Protein AF-A0A524MRA2-F1 (afdb_monomer)

Structure (mmCIF, N/CA/C/O backbone):
data_AF-A0A524MRA2-F1
#
_entry.id   AF-A0A524MRA2-F1
#
loop_
_atom_site.group_PDB
_atom_site.id
_atom_site.type_symbol
_atom_site.label_atom_id
_atom_site.label_alt_id
_atom_site.label_comp_id
_atom_site.label_asym_id
_atom_site.label_entity_id
_atom_site.label_seq_id
_atom_site.pdbx_PDB_ins_code
_atom_site.Cartn_x
_atom_site.Cartn_y
_atom_site.Cartn_z
_atom_site.occupancy
_atom_site.B_iso_or_equiv
_atom_site.auth_seq_id
_atom_site.auth_comp_id
_atom_site.auth_asym_id
_atom_site.auth_atom_id
_atom_site.pdbx_PDB_model_num
ATOM 1 N N . MET A 1 1 ? -17.775 0.409 10.096 1.00 54.44 1 MET A N 1
ATOM 2 C CA . MET A 1 1 ? -17.932 1.743 9.448 1.00 54.44 1 MET A CA 1
ATOM 3 C C . MET A 1 1 ? -16.533 2.263 9.123 1.00 54.44 1 MET A C 1
ATOM 5 O O . MET A 1 1 ? -15.706 2.247 10.023 1.00 54.44 1 MET A O 1
ATOM 9 N N . ILE A 1 2 ? -16.221 2.644 7.875 1.00 59.78 2 ILE A N 1
ATOM 10 C CA . ILE A 1 2 ? -14.868 3.127 7.511 1.00 59.78 2 ILE A CA 1
ATOM 11 C C . ILE A 1 2 ? -14.613 4.472 8.190 1.00 59.78 2 ILE A C 1
ATOM 13 O O . ILE A 1 2 ? -15.334 5.441 7.945 1.00 59.78 2 ILE A O 1
ATOM 17 N N . ARG A 1 3 ? -13.581 4.542 9.037 1.00 59.41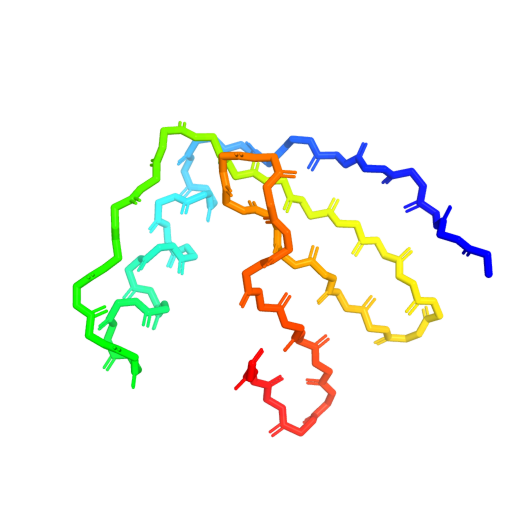 3 ARG A N 1
ATOM 18 C CA . ARG A 1 3 ? -13.088 5.805 9.580 1.00 59.41 3 ARG A CA 1
ATOM 19 C C . ARG A 1 3 ? -12.217 6.466 8.509 1.00 59.41 3 ARG A C 1
ATOM 21 O O . ARG A 1 3 ? -11.233 5.899 8.054 1.00 59.41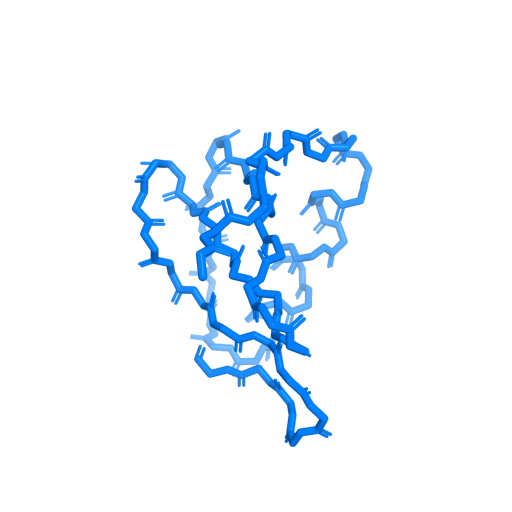 3 ARG A O 1
ATOM 28 N N . ARG A 1 4 ? -12.666 7.654 8.085 1.00 68.88 4 ARG A N 1
ATOM 29 C CA . ARG A 1 4 ? -11.974 8.727 7.340 1.00 68.88 4 ARG A CA 1
ATOM 30 C C . ARG A 1 4 ? -10.710 8.307 6.565 1.00 68.88 4 ARG A C 1
ATOM 32 O O . ARG A 1 4 ? -9.661 8.088 7.160 1.00 68.88 4 ARG A O 1
ATOM 39 N N . ARG A 1 5 ? -10.782 8.331 5.228 1.00 75.50 5 ARG A N 1
ATOM 40 C CA . ARG A 1 5 ? -9.595 8.253 4.357 1.00 75.50 5 ARG A CA 1
ATOM 41 C C . ARG A 1 5 ? -8.658 9.423 4.649 1.00 75.50 5 ARG A C 1
ATOM 43 O O . ARG A 1 5 ? -9.107 10.570 4.706 1.00 75.50 5 ARG A O 1
ATOM 50 N N . GLN A 1 6 ? -7.374 9.133 4.817 1.00 81.12 6 GLN A N 1
ATOM 51 C CA . GLN A 1 6 ? -6.330 10.144 4.910 1.00 81.12 6 GLN A CA 1
ATOM 52 C C . GLN A 1 6 ? -5.261 9.889 3.857 1.00 81.12 6 GLN A C 1
ATOM 54 O O . GLN A 1 6 ? -4.730 8.785 3.723 1.00 81.12 6 GLN A O 1
ATOM 59 N N . THR A 1 7 ? -4.925 10.943 3.123 1.00 81.62 7 THR A N 1
ATOM 60 C CA . THR A 1 7 ? -3.728 10.961 2.292 1.00 81.62 7 THR A CA 1
ATOM 61 C C . THR A 1 7 ? -2.510 11.012 3.208 1.00 81.62 7 THR A C 1
ATOM 63 O O . THR A 1 7 ? -2.405 11.880 4.077 1.00 81.62 7 THR A O 1
ATOM 66 N N . ILE A 1 8 ? -1.596 10.066 3.031 1.00 82.56 8 ILE A N 1
ATOM 67 C CA . ILE A 1 8 ? -0.365 9.990 3.820 1.00 82.56 8 ILE A CA 1
ATOM 68 C C . ILE A 1 8 ? 0.709 10.927 3.262 1.00 82.56 8 ILE A C 1
ATOM 70 O O . ILE A 1 8 ? 0.698 11.303 2.088 1.00 82.56 8 ILE A O 1
ATOM 74 N N . LYS A 1 9 ? 1.661 11.327 4.114 1.00 83.88 9 LYS A N 1
ATOM 75 C CA . LYS A 1 9 ? 2.770 12.192 3.697 1.00 83.88 9 LYS A CA 1
ATOM 76 C C . LYS A 1 9 ? 3.613 11.480 2.641 1.00 83.88 9 LYS A C 1
ATOM 78 O O . LYS A 1 9 ? 3.844 10.279 2.722 1.00 83.88 9 LYS A O 1
ATOM 83 N N . ARG A 1 10 ? 4.162 12.245 1.693 1.00 81.25 10 ARG A N 1
ATOM 84 C CA . ARG A 1 10 ? 4.943 11.722 0.556 1.00 81.25 10 ARG A CA 1
ATOM 85 C C . ARG A 1 10 ? 6.086 10.780 0.960 1.00 81.25 10 ARG A C 1
ATOM 87 O O . ARG A 1 10 ? 6.360 9.822 0.248 1.00 81.25 10 ARG A O 1
ATOM 94 N N . LYS A 1 11 ? 6.749 11.050 2.091 1.00 84.81 11 LYS A N 1
ATOM 95 C CA . LYS A 1 11 ? 7.819 10.191 2.623 1.00 84.81 11 LYS A CA 1
ATOM 96 C C . LYS A 1 11 ? 7.276 8.826 3.055 1.00 84.81 11 LYS A C 1
ATOM 98 O O . LYS A 1 11 ? 7.808 7.810 2.631 1.00 84.81 11 LYS A O 1
ATOM 103 N N . ASP A 1 12 ? 6.201 8.824 3.838 1.00 84.94 12 ASP A N 1
ATOM 104 C CA . ASP A 1 12 ? 5.574 7.605 4.357 1.00 84.94 12 ASP A CA 1
ATOM 105 C C . ASP A 1 12 ? 4.942 6.786 3.222 1.00 84.94 12 ASP A C 1
ATOM 107 O O . ASP A 1 12 ? 5.043 5.564 3.206 1.00 84.94 12 ASP A O 1
ATOM 111 N N . ALA A 1 13 ? 4.370 7.469 2.226 1.00 85.38 13 ALA A N 1
ATOM 112 C CA . ALA A 1 13 ? 3.856 6.863 1.001 1.00 85.38 13 ALA A CA 1
ATOM 113 C C . ALA A 1 13 ? 4.939 6.104 0.225 1.00 85.38 13 ALA A C 1
ATOM 115 O O . ALA A 1 13 ? 4.717 4.975 -0.201 1.00 85.38 13 ALA A O 1
ATOM 116 N N . ARG A 1 14 ? 6.124 6.704 0.075 1.00 87.00 14 ARG A N 1
ATOM 117 C CA . ARG A 1 14 ? 7.235 6.068 -0.635 1.00 87.00 14 ARG A CA 1
ATOM 118 C C . ARG A 1 14 ? 7.758 4.844 0.109 1.00 87.00 14 ARG A C 1
ATOM 120 O O . ARG A 1 14 ? 7.891 3.797 -0.505 1.00 87.00 14 ARG A O 1
ATOM 127 N N . SER A 1 15 ? 7.951 4.946 1.425 1.00 89.50 15 SER A N 1
ATOM 128 C CA . SER A 1 15 ? 8.344 3.791 2.239 1.00 89.50 15 SER A CA 1
ATOM 129 C C . SER A 1 15 ? 7.329 2.647 2.155 1.00 89.50 15 SER A C 1
ATOM 131 O O . SER A 1 15 ? 7.721 1.486 2.103 1.00 89.50 15 SER A O 1
ATOM 133 N N . LEU A 1 16 ? 6.029 2.965 2.123 1.00 87.56 16 LEU A N 1
ATOM 134 C CA . LEU A 1 16 ? 4.976 1.964 1.965 1.00 87.56 16 LEU A CA 1
ATOM 135 C C . LEU A 1 16 ? 5.023 1.309 0.575 1.00 87.56 16 LEU A C 1
ATOM 137 O O . LEU A 1 16 ? 4.916 0.092 0.488 1.00 87.56 16 LEU A O 1
ATOM 141 N N . LEU A 1 17 ? 5.212 2.085 -0.499 1.00 88.62 17 LEU A N 1
ATOM 142 C CA . LEU A 1 17 ? 5.386 1.538 -1.852 1.00 88.62 17 LEU A CA 1
ATOM 143 C C . LEU A 1 17 ? 6.606 0.637 -1.960 1.00 88.62 17 LEU A C 1
ATOM 145 O O . LEU A 1 17 ? 6.505 -0.414 -2.583 1.00 88.62 17 LEU A O 1
ATOM 149 N N . ASP A 1 18 ? 7.727 1.026 -1.358 1.00 89.94 18 ASP A N 1
ATOM 150 C CA . ASP A 1 18 ? 8.949 0.224 -1.368 1.00 89.94 18 ASP A CA 1
ATOM 151 C C . ASP A 1 18 ? 8.729 -1.100 -0.605 1.00 89.94 18 ASP A C 1
ATOM 153 O O . ASP A 1 18 ? 9.100 -2.167 -1.097 1.00 89.94 18 ASP A O 1
ATOM 157 N N . GLU A 1 19 ? 8.052 -1.061 0.555 1.00 89.69 19 GLU A N 1
ATOM 158 C CA . GLU A 1 19 ? 7.678 -2.263 1.322 1.00 89.69 19 GLU A CA 1
ATOM 159 C C . GLU A 1 19 ? 6.766 -3.194 0.507 1.00 89.69 19 GLU A C 1
ATOM 161 O O . GLU A 1 19 ? 7.014 -4.399 0.424 1.00 89.69 19 GLU A O 1
ATOM 166 N N . LEU A 1 20 ? 5.708 -2.641 -0.093 1.00 89.19 20 LEU A N 1
ATOM 167 C CA . LEU A 1 20 ? 4.753 -3.400 -0.899 1.00 89.19 20 LEU A CA 1
ATOM 168 C C . LEU A 1 20 ? 5.422 -3.960 -2.155 1.00 89.19 20 LEU A C 1
ATOM 170 O O . LEU A 1 20 ? 5.217 -5.128 -2.484 1.00 89.19 20 LEU A O 1
ATOM 174 N N . SER A 1 21 ? 6.273 -3.168 -2.809 1.00 89.62 21 SER A N 1
ATOM 175 C CA . SER A 1 21 ? 6.964 -3.584 -4.028 1.00 89.62 21 SER A CA 1
ATOM 176 C C . SER A 1 21 ? 7.938 -4.730 -3.776 1.00 89.62 21 SER A C 1
ATOM 178 O O . SER A 1 21 ? 8.070 -5.635 -4.599 1.00 89.62 21 SER A O 1
ATOM 180 N N . GLY A 1 22 ? 8.590 -4.735 -2.608 1.00 89.88 22 GLY A N 1
ATOM 181 C CA . GLY A 1 22 ? 9.455 -5.836 -2.190 1.00 89.88 22 GLY A CA 1
ATOM 182 C C . GLY A 1 22 ? 8.706 -7.148 -1.932 1.00 89.88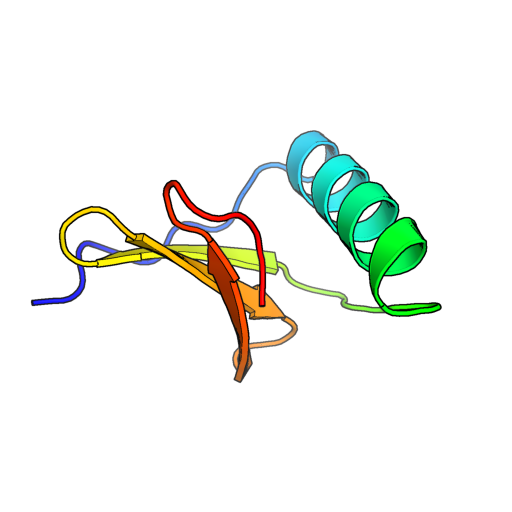 22 GLY A C 1
ATOM 183 O O . GLY A 1 22 ? 9.292 -8.216 -2.089 1.00 89.88 22 GLY A O 1
ATOM 184 N N . LYS A 1 23 ? 7.423 -7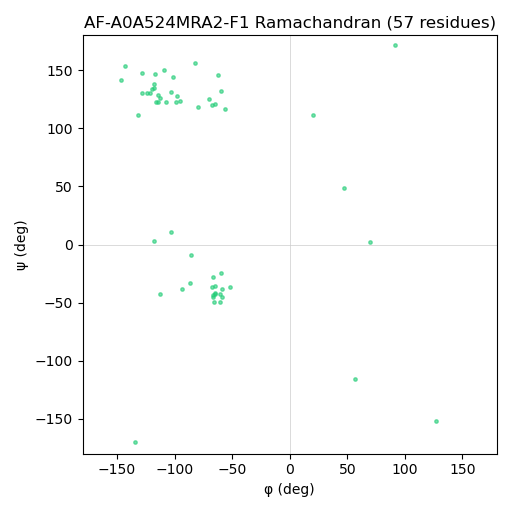.089 -1.551 1.00 88.31 23 LYS A N 1
ATOM 185 C CA . LYS A 1 23 ? 6.608 -8.272 -1.220 1.00 88.31 23 LYS A CA 1
ATOM 186 C C . LYS A 1 23 ? 5.799 -8.805 -2.401 1.00 88.31 23 LYS A C 1
ATOM 188 O O . LYS A 1 23 ? 5.666 -10.016 -2.543 1.00 88.31 23 LYS A O 1
ATOM 193 N N . PHE A 1 24 ? 5.260 -7.913 -3.228 1.00 86.94 24 PHE A N 1
ATOM 194 C CA . PHE A 1 24 ? 4.263 -8.248 -4.250 1.00 86.94 24 PHE A CA 1
ATOM 195 C C . PHE A 1 24 ? 4.734 -7.974 -5.688 1.00 86.94 24 PHE A C 1
ATOM 197 O O . PHE A 1 24 ? 3.979 -8.199 -6.630 1.00 86.94 24 PHE A O 1
ATOM 204 N N . GLY A 1 25 ? 5.985 -7.534 -5.871 1.00 86.12 25 GLY A N 1
ATOM 205 C CA . GLY A 1 25 ? 6.528 -7.109 -7.164 1.00 86.12 25 GLY A CA 1
ATOM 206 C C . GLY A 1 25 ? 6.349 -5.610 -7.397 1.00 86.12 25 GLY A C 1
ATOM 207 O O . GLY A 1 25 ? 5.703 -4.937 -6.608 1.00 86.12 25 GLY A O 1
ATOM 208 N N . ALA A 1 26 ? 6.949 -5.065 -8.458 1.00 86.88 26 ALA A N 1
ATOM 209 C CA . ALA A 1 26 ? 6.978 -3.619 -8.694 1.00 86.88 26 ALA A CA 1
ATOM 210 C C . ALA A 1 26 ? 5.564 -3.004 -8.726 1.00 86.88 26 ALA A C 1
ATOM 212 O O . ALA A 1 26 ? 4.761 -3.329 -9.601 1.00 86.88 26 ALA A O 1
ATOM 213 N N . ILE A 1 27 ? 5.280 -2.108 -7.775 1.00 86.69 27 ILE A N 1
ATOM 214 C CA . ILE A 1 27 ? 4.021 -1.367 -7.680 1.00 86.69 27 ILE A CA 1
ATOM 215 C C . ILE A 1 27 ? 4.309 0.106 -7.942 1.00 86.69 27 ILE A C 1
ATOM 217 O O . ILE A 1 27 ? 5.123 0.730 -7.263 1.00 86.69 27 ILE A O 1
ATOM 221 N N . GLU A 1 28 ? 3.583 0.678 -8.893 1.00 85.12 28 GLU A N 1
ATOM 222 C CA . GLU A 1 28 ? 3.613 2.106 -9.184 1.00 85.12 28 GLU A CA 1
ATOM 223 C C . GLU A 1 28 ? 2.250 2.713 -8.850 1.00 85.12 28 GLU A C 1
ATOM 225 O O . GLU A 1 28 ? 1.216 2.200 -9.271 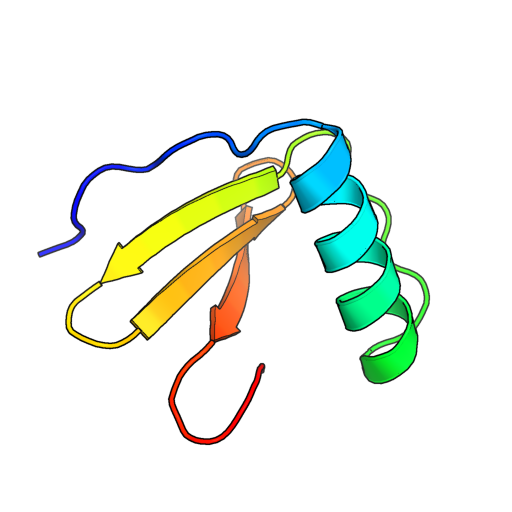1.00 85.12 28 GLU A O 1
ATOM 230 N N . ALA A 1 29 ? 2.249 3.796 -8.072 1.00 86.12 29 ALA A N 1
ATOM 231 C CA . ALA A 1 29 ? 1.048 4.565 -7.763 1.00 86.12 29 ALA A CA 1
ATOM 232 C C . ALA A 1 29 ? 1.399 6.046 -7.606 1.00 86.12 29 ALA A C 1
ATOM 234 O O . ALA A 1 29 ? 2.440 6.390 -7.035 1.00 86.12 29 ALA A O 1
ATOM 235 N N . GLN A 1 30 ? 0.527 6.934 -8.081 1.00 84.81 30 GLN A N 1
ATOM 236 C CA . GLN A 1 30 ? 0.716 8.382 -7.937 1.00 84.81 30 GLN A CA 1
ATOM 237 C C . GLN A 1 30 ? 0.160 8.902 -6.612 1.00 84.81 30 GLN A C 1
ATOM 239 O O . GLN A 1 30 ? 0.712 9.838 -6.022 1.00 84.81 30 GLN A O 1
ATOM 244 N N . ARG A 1 31 ? -0.925 8.292 -6.132 1.00 84.38 31 ARG A N 1
ATOM 245 C CA . ARG A 1 31 ? -1.611 8.673 -4.902 1.00 84.38 31 ARG A CA 1
ATOM 246 C C . ARG A 1 31 ? -1.797 7.463 -4.004 1.00 84.38 31 ARG A C 1
ATOM 248 O O . ARG A 1 31 ? -2.327 6.439 -4.423 1.00 84.38 31 ARG A O 1
ATOM 255 N N . ILE A 1 32 ? -1.412 7.627 -2.740 1.00 87.75 32 ILE A N 1
ATOM 256 C CA . ILE A 1 32 ? -1.616 6.616 -1.706 1.00 87.75 32 ILE A CA 1
ATOM 257 C C . ILE A 1 32 ? -2.449 7.201 -0.587 1.00 87.75 32 ILE A C 1
ATOM 259 O O . ILE A 1 32 ? -2.143 8.269 -0.046 1.00 87.75 32 ILE A O 1
ATOM 263 N N . GLU A 1 33 ? -3.485 6.469 -0.216 1.00 88.44 33 GLU A N 1
ATOM 264 C CA . GLU A 1 33 ? -4.339 6.818 0.906 1.00 88.44 33 GLU A CA 1
ATOM 265 C C . GLU A 1 33 ? -4.470 5.624 1.833 1.00 88.44 33 GLU A C 1
ATOM 267 O O . GLU A 1 33 ? -4.456 4.473 1.400 1.00 88.44 33 GLU A O 1
ATOM 272 N N . ILE A 1 34 ? -4.602 5.903 3.123 1.00 87.06 34 ILE A N 1
ATOM 273 C CA . ILE A 1 34 ? -4.885 4.879 4.117 1.00 87.06 34 ILE A CA 1
ATOM 274 C C . ILE A 1 34 ? -6.231 5.206 4.750 1.00 87.06 34 ILE A C 1
ATOM 276 O O . ILE A 1 34 ? -6.518 6.359 5.084 1.00 87.06 34 ILE A O 1
ATOM 280 N N . ALA A 1 35 ? -7.070 4.190 4.899 1.00 86.44 35 ALA A N 1
ATOM 281 C CA . ALA A 1 35 ? -8.258 4.258 5.735 1.00 86.44 35 ALA A CA 1
ATOM 282 C C . ALA A 1 35 ? -8.143 3.256 6.876 1.00 86.44 35 ALA A C 1
ATOM 284 O O . ALA A 1 35 ? -7.592 2.170 6.701 1.00 86.44 35 ALA A O 1
ATOM 285 N N . GLU A 1 36 ? -8.709 3.604 8.022 1.00 82.56 36 GLU A N 1
ATOM 286 C CA . GLU A 1 36 ? -8.854 2.675 9.136 1.00 82.56 36 GLU A CA 1
ATOM 287 C C . GLU A 1 36 ? -10.265 2.089 9.108 1.00 82.56 36 GLU A C 1
ATOM 289 O O . GLU A 1 36 ? -11.271 2.806 9.034 1.00 82.56 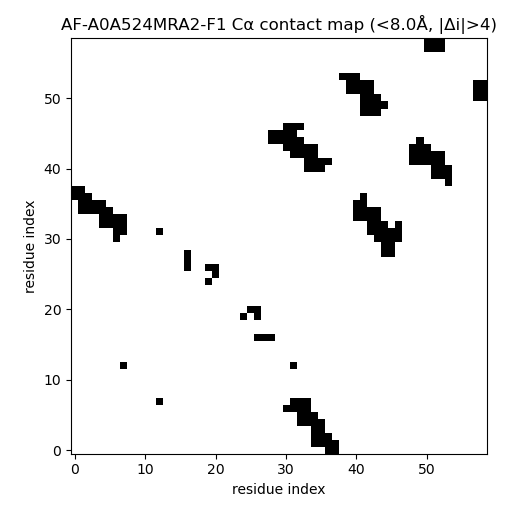36 GLU A O 1
ATOM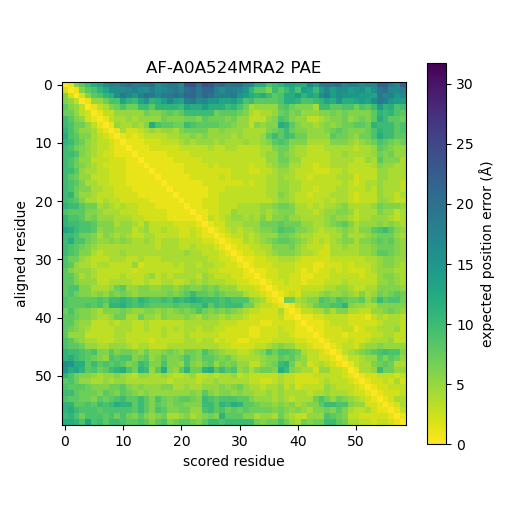 294 N N . PHE A 1 37 ? -10.347 0.766 9.140 1.00 81.25 37 PHE A N 1
ATOM 295 C CA . PHE A 1 37 ? -11.601 0.040 9.235 1.00 81.25 37 PHE A CA 1
ATOM 296 C C . PHE A 1 37 ? -11.472 -1.007 10.331 1.00 81.25 37 PHE A C 1
ATOM 298 O O . PHE A 1 37 ? -10.732 -1.973 10.172 1.00 81.25 37 PHE A O 1
ATOM 305 N N . GLU A 1 38 ? -12.203 -0.802 11.428 1.00 81.00 38 GLU A N 1
ATOM 306 C CA . GLU A 1 38 ? -12.105 -1.639 12.631 1.00 81.00 38 GLU A CA 1
ATOM 307 C C . GLU A 1 38 ? -10.657 -1.658 13.152 1.00 81.00 38 GLU A C 1
ATOM 309 O O . GLU A 1 38 ? -10.148 -0.599 13.517 1.00 81.00 38 GLU A O 1
ATOM 314 N N . GLU A 1 39 ? -9.993 -2.813 13.139 1.00 79.69 39 GLU A N 1
ATOM 315 C CA . GLU A 1 39 ? -8.581 -2.995 13.520 1.00 79.69 39 GLU A CA 1
ATOM 316 C C . GLU A 1 39 ? -7.656 -3.153 12.299 1.00 79.69 39 GLU A C 1
ATOM 318 O O . GLU A 1 39 ? -6.482 -3.498 12.419 1.00 79.69 39 GLU A O 1
ATOM 323 N N . LYS A 1 40 ? -8.177 -2.887 11.096 1.00 84.12 40 LYS A N 1
ATOM 324 C CA . LYS A 1 40 ? -7.460 -3.037 9.828 1.00 84.12 40 LYS A CA 1
ATOM 325 C C . LYS A 1 40 ? -7.138 -1.687 9.200 1.00 84.12 40 LYS A C 1
ATOM 327 O O . LYS A 1 40 ? -7.889 -0.715 9.312 1.00 84.12 40 LYS A O 1
ATOM 332 N N . LYS A 1 41 ? -6.035 -1.644 8.457 1.00 85.81 41 LYS A N 1
ATOM 333 C CA . LYS A 1 41 ? -5.656 -0.520 7.596 1.00 85.81 41 LYS A CA 1
ATOM 334 C C . LYS A 1 41 ? -5.851 -0.907 6.141 1.00 85.81 41 LYS A C 1
ATOM 336 O O . LYS A 1 41 ? -5.266 -1.873 5.672 1.00 85.81 41 LYS A O 1
ATOM 341 N N . ILE A 1 42 ? -6.651 -0.141 5.419 1.00 88.38 42 ILE A N 1
ATOM 342 C CA . ILE A 1 42 ? -6.879 -0.329 3.988 1.00 88.38 42 ILE A CA 1
ATOM 343 C C . ILE A 1 42 ? -5.988 0.658 3.245 1.00 88.38 42 ILE A C 1
ATOM 345 O O . ILE A 1 42 ? -6.093 1.865 3.467 1.00 88.38 42 ILE A O 1
ATOM 349 N N . VAL A 1 43 ? -5.126 0.147 2.374 1.00 87.44 43 VAL A N 1
ATOM 350 C CA . VAL A 1 43 ? -4.267 0.934 1.493 1.00 87.44 43 VAL A CA 1
ATOM 351 C C . VAL A 1 43 ? -4.955 1.074 0.144 1.00 87.44 43 VAL A C 1
ATOM 353 O O . VAL A 1 43 ? -5.290 0.091 -0.523 1.00 87.44 43 VAL A O 1
ATOM 356 N N . PHE A 1 44 ? -5.144 2.322 -0.257 1.00 89.50 44 PHE A N 1
ATOM 357 C CA . PHE A 1 44 ? -5.647 2.690 -1.565 1.00 89.50 44 PHE A CA 1
ATOM 358 C C . PHE A 1 44 ? -4.489 3.175 -2.422 1.00 89.50 44 PHE A C 1
ATOM 360 O O . PHE A 1 44 ? -3.725 4.038 -1.987 1.00 89.50 44 PHE A O 1
ATOM 367 N N . LEU A 1 45 ? -4.399 2.647 -3.637 1.00 89.00 45 LEU A N 1
ATOM 368 C CA . LEU A 1 45 ? -3.488 3.112 -4.676 1.00 89.00 45 LEU A CA 1
ATOM 369 C C . LEU A 1 45 ? -4.338 3.674 -5.809 1.00 89.00 45 LEU A C 1
ATOM 371 O O . LEU A 1 45 ? -5.229 2.985 -6.306 1.00 89.00 45 LEU A O 1
ATOM 375 N N . ASP A 1 46 ? -4.109 4.938 -6.161 1.00 87.81 46 ASP A N 1
ATOM 376 C CA . ASP A 1 46 ? -4.835 5.642 -7.225 1.00 87.81 46 ASP A CA 1
ATOM 377 C C . ASP A 1 46 ? -6.364 5.452 -7.126 1.00 87.81 46 ASP A C 1
ATOM 379 O O . ASP A 1 46 ? -7.054 5.102 -8.081 1.00 87.81 46 ASP A O 1
ATOM 383 N N . GLU A 1 47 ? -6.889 5.661 -5.912 1.00 80.88 47 GLU A N 1
ATOM 384 C CA . GLU A 1 47 ? -8.318 5.609 -5.553 1.00 80.88 47 GLU A CA 1
ATOM 385 C C . GLU A 1 47 ? -8.969 4.212 -5.578 1.00 80.88 47 GLU A C 1
ATOM 387 O O . GLU A 1 47 ? -10.148 4.070 -5.232 1.00 80.88 47 GLU A O 1
ATOM 392 N N . ARG A 1 48 ? -8.202 3.157 -5.881 1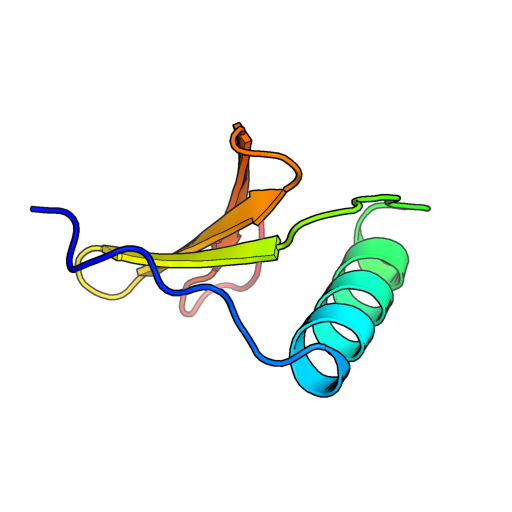.00 81.19 48 ARG A N 1
ATOM 393 C CA . ARG A 1 48 ? -8.638 1.756 -5.795 1.00 81.19 48 ARG A CA 1
ATOM 394 C C . ARG A 1 48 ? -8.108 1.096 -4.528 1.00 81.19 48 ARG A C 1
ATOM 396 O O . ARG A 1 48 ? -6.994 1.378 -4.099 1.00 81.19 48 ARG A O 1
ATOM 403 N N . ILE A 1 49 ? -8.904 0.209 -3.926 1.00 75.94 49 ILE A N 1
ATOM 404 C CA . ILE A 1 49 ? -8.420 -0.650 -2.835 1.00 75.94 49 ILE A CA 1
ATOM 405 C C . ILE A 1 49 ? -7.366 -1.574 -3.430 1.00 75.94 49 ILE A C 1
ATOM 407 O O . ILE A 1 49 ? -7.670 -2.309 -4.367 1.00 75.94 49 ILE A O 1
ATOM 411 N N . ALA A 1 50 ? -6.154 -1.511 -2.893 1.00 79.94 50 ALA A N 1
ATOM 412 C CA . ALA A 1 50 ? -5.046 -2.325 -3.367 1.00 79.94 50 ALA A CA 1
ATOM 413 C C . ALA A 1 50 ? -4.621 -3.357 -2.326 1.00 79.94 50 ALA A C 1
ATOM 415 O O . ALA A 1 50 ? -4.402 -4.503 -2.690 1.00 79.94 50 ALA A O 1
ATOM 416 N N . PHE A 1 51 ? -4.548 -2.960 -1.050 1.00 87.19 51 PHE A N 1
ATOM 417 C CA . PHE A 1 51 ? -4.078 -3.842 0.016 1.00 87.19 51 PHE A CA 1
ATOM 418 C C . PHE A 1 51 ? -4.836 -3.624 1.320 1.00 87.19 51 PHE A C 1
ATOM 420 O O . PHE A 1 51 ? -5.309 -2.521 1.616 1.00 87.19 51 PHE A O 1
ATOM 427 N N . VAL A 1 52 ? -4.893 -4.666 2.137 1.00 86.12 52 VAL A N 1
ATOM 428 C CA . VAL A 1 52 ? -5.363 -4.617 3.518 1.00 86.12 52 VAL A CA 1
ATOM 429 C C . VAL A 1 52 ? -4.226 -5.063 4.431 1.00 86.12 52 VAL A C 1
ATOM 431 O O . VAL A 1 52 ? -3.542 -6.047 4.176 1.00 86.12 52 VAL A O 1
ATOM 434 N N . ARG A 1 53 ? -4.006 -4.308 5.506 1.00 85.00 53 ARG A N 1
ATOM 435 C CA . ARG A 1 53 ? -3.011 -4.580 6.540 1.00 85.00 53 ARG A CA 1
ATOM 436 C C . ARG A 1 53 ? -3.708 -4.829 7.867 1.00 85.00 53 ARG A C 1
ATOM 438 O O . ARG A 1 53 ? -4.428 -3.956 8.355 1.00 85.00 53 ARG A O 1
ATOM 445 N N . ASP A 1 54 ? -3.454 -5.988 8.453 1.00 86.56 54 ASP A N 1
ATOM 446 C CA . ASP A 1 54 ? -3.873 -6.347 9.808 1.00 86.56 54 ASP A CA 1
ATOM 447 C C . ASP A 1 54 ? -2.713 -7.001 10.579 1.00 86.56 54 ASP A C 1
ATOM 449 O O . ASP A 1 54 ? -1.556 -6.931 10.150 1.00 86.56 54 ASP A O 1
ATOM 453 N N . GLU A 1 55 ? -2.995 -7.575 11.749 1.00 85.44 55 GLU A N 1
ATOM 454 C CA . GLU A 1 55 ? -1.988 -8.214 12.607 1.00 85.44 55 GLU A CA 1
ATOM 455 C C . GLU A 1 55 ? -1.255 -9.379 11.923 1.00 85.44 55 GLU A C 1
ATOM 457 O O . GLU A 1 55 ? -0.110 -9.669 12.266 1.00 85.44 55 GLU A O 1
ATOM 462 N N . ASN A 1 56 ? -1.871 -10.012 10.920 1.00 82.38 56 ASN A N 1
ATOM 463 C CA . ASN A 1 56 ? -1.295 -11.145 10.196 1.00 82.38 56 ASN A CA 1
ATOM 464 C C . ASN A 1 56 ? -0.382 -10.713 9.041 1.00 82.38 56 ASN A C 1
ATOM 466 O O . ASN A 1 56 ? 0.300 -11.5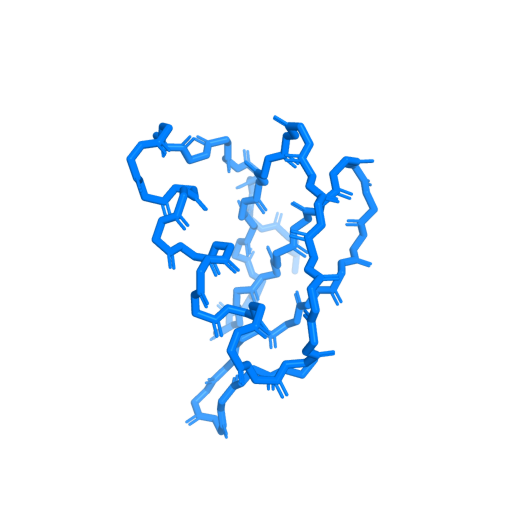48 8.447 1.00 82.38 56 ASN A O 1
ATOM 470 N N . GLY A 1 57 ? -0.350 -9.419 8.711 1.00 80.94 57 GLY A N 1
ATOM 471 C CA . GLY A 1 57 ? 0.485 -8.877 7.646 1.00 80.94 57 GLY A CA 1
ATOM 472 C C . GLY A 1 57 ? -0.299 -8.042 6.643 1.00 80.94 57 GLY A C 1
ATOM 473 O O . GLY A 1 57 ? -1.281 -7.386 6.982 1.00 80.94 57 GLY A O 1
ATOM 474 N N . VAL A 1 58 ? 0.196 -8.012 5.408 1.00 85.00 58 VAL A N 1
ATOM 475 C CA . VAL A 1 58 ? -0.393 -7.259 4.296 1.00 85.00 58 VAL A CA 1
ATOM 476 C C . VAL A 1 58 ? -0.802 -8.255 3.218 1.00 85.00 58 VAL A C 1
ATOM 478 O O . VAL A 1 58 ? -0.032 -9.181 2.968 1.00 85.00 58 VAL A O 1
ATOM 481 N N . TYR A 1 59 ? -1.975 -8.072 2.614 1.00 81.50 59 TYR A N 1
ATOM 482 C CA . TYR A 1 59 ? -2.513 -8.884 1.517 1.00 81.50 59 TYR A CA 1
ATOM 483 C C . TYR A 1 59 ? -3.354 -8.049 0.554 1.00 81.50 59 TYR A C 1
ATOM 485 O O . TYR A 1 59 ? -3.826 -6.960 0.963 1.00 81.50 59 TYR A O 1
#

Radius of gyration: 10.86 Å; Cα contacts (8 Å, |Δi|>4): 89; chains: 1; bounding box: 27×23×23 Å

Mean predicted aligned error: 5.35 Å

Foldseek 3Di:
DKADKDWDDPVVVVVVQVVCCVPPNHDDAPTWIWIDDDQKIFIDGNNHGDWIQHPVGID

Sequence (59 aa):
MIRRRQTIKRKDARSLLDELSGKFGAIEAQRIEIAEFEEKKIVFLDERIAFVRDENGVY

Secondary structure (DSSP, 8-state):
--EEEEEPPHHHHHHHHHHHHHHHS----S-EEEEEETTEEEEEETTEEEEEEETTEE-

pLDDT: mean 83.46, std 7.13, range [54.44, 89.94]

Solvent-accessible surface area (backbone atoms only — not comparable to full-atom values): 3471 Å² total; per-residue (Å²): 121,78,45,71,78,38,77,56,54,72,68,60,42,49,56,49,40,54,56,48,21,75,74,76,46,92,63,87,68,93,42,50,32,42,27,42,40,88,88,30,37,37,35,24,43,67,90,36,87,69,37,42,35,45,97,92,45,76,87

Nearest PDB structures (foldseek):
  1q7h-assembly1_A  TM=8.250E-01  e=1.662E-01  Thermoplasma acidophilum DSM 1728